Protein AF-A0A6M4P646-F1 (afdb_monomer)

Structure (mmCIF, N/CA/C/O backbone):
data_AF-A0A6M4P646-F1
#
_entry.id   AF-A0A6M4P646-F1
#
loop_
_atom_site.group_PDB
_atom_site.id
_atom_site.type_symbol
_atom_site.label_atom_id
_atom_site.label_alt_id
_atom_site.label_comp_id
_at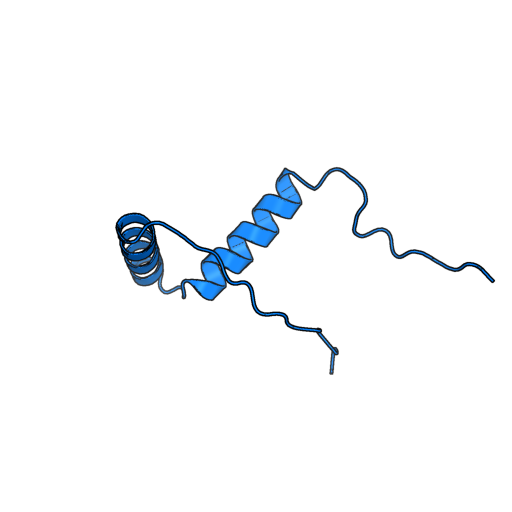om_site.label_asym_id
_atom_site.label_entity_id
_atom_site.label_seq_id
_atom_site.pdbx_PDB_ins_code
_atom_site.Cartn_x
_atom_site.Cartn_y
_atom_site.Cartn_z
_atom_site.occupancy
_atom_site.B_iso_or_equiv
_atom_site.auth_seq_id
_atom_site.auth_comp_id
_atom_site.auth_asym_id
_atom_site.auth_atom_id
_atom_site.pdbx_PDB_model_num
ATOM 1 N N . MET A 1 1 ? 17.287 -10.954 17.705 1.00 40.81 1 MET A N 1
ATOM 2 C CA . MET A 1 1 ? 16.242 -9.957 17.381 1.00 40.81 1 MET A CA 1
ATOM 3 C C . MET A 1 1 ? 16.813 -9.023 16.323 1.00 40.81 1 MET A C 1
ATOM 5 O O . MET A 1 1 ? 17.831 -8.398 16.575 1.00 40.81 1 MET A O 1
ATOM 9 N N . SER A 1 2 ? 16.284 -9.056 15.097 1.00 44.47 2 SER A N 1
ATOM 10 C CA . SER A 1 2 ? 16.881 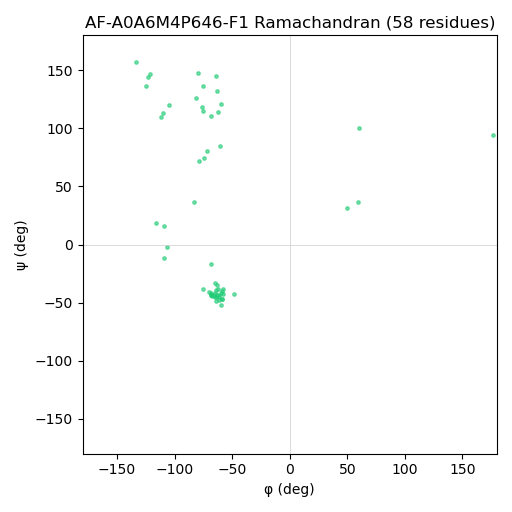-8.347 13.954 1.00 44.47 2 SER A CA 1
ATOM 11 C C . SER A 1 2 ? 16.581 -6.848 14.054 1.00 44.47 2 SER A C 1
ATOM 13 O O . SER A 1 2 ? 15.418 -6.455 14.070 1.00 44.47 2 SER A O 1
ATOM 15 N N . ASN A 1 3 ? 17.631 -6.033 14.152 1.00 52.62 3 ASN A N 1
ATOM 16 C CA . ASN A 1 3 ? 17.572 -4.581 14.300 1.00 52.62 3 ASN A CA 1
ATOM 17 C C . ASN A 1 3 ? 17.183 -3.933 12.954 1.00 52.62 3 ASN A C 1
ATOM 19 O O . ASN A 1 3 ? 18.031 -3.415 12.226 1.00 52.62 3 ASN A O 1
ATOM 23 N N . LYS A 1 4 ? 15.908 -4.034 12.562 1.00 63.75 4 LYS A N 1
ATOM 24 C CA . LYS A 1 4 ? 15.388 -3.326 11.386 1.00 63.75 4 LYS A CA 1
ATOM 25 C C . LYS A 1 4 ? 15.213 -1.857 11.758 1.00 63.75 4 LYS A C 1
ATOM 27 O O . LYS A 1 4 ? 14.425 -1.521 12.631 1.00 63.75 4 LYS A O 1
ATOM 32 N N . LYS A 1 5 ? 15.984 -0.979 11.112 1.00 75.25 5 LYS A N 1
ATOM 33 C CA . LYS A 1 5 ? 15.809 0.475 11.213 1.00 75.25 5 LYS A CA 1
ATOM 34 C C . LYS A 1 5 ? 14.540 0.861 10.451 1.00 75.25 5 LYS A C 1
ATOM 36 O O . LYS A 1 5 ? 14.616 1.255 9.288 1.00 75.25 5 LYS A O 1
ATOM 41 N N . ASP A 1 6 ? 13.383 0.685 11.080 1.00 77.38 6 ASP A N 1
ATOM 42 C CA . ASP A 1 6 ? 12.115 1.150 10.531 1.00 77.38 6 ASP A CA 1
ATOM 43 C C . ASP A 1 6 ? 12.140 2.683 10.414 1.00 77.38 6 ASP A C 1
ATOM 45 O O . ASP A 1 6 ? 12.536 3.394 11.338 1.00 77.38 6 ASP A O 1
ATOM 49 N N . LYS A 1 7 ? 11.743 3.198 9.248 1.00 79.00 7 LYS A N 1
ATOM 50 C CA . LYS A 1 7 ? 11.565 4.632 8.996 1.00 79.00 7 LYS A CA 1
ATOM 51 C C . LYS A 1 7 ? 10.130 4.894 8.560 1.00 79.00 7 LYS A C 1
ATOM 53 O O . LYS A 1 7 ? 9.520 4.068 7.882 1.00 79.00 7 LYS A O 1
ATOM 58 N N . LEU A 1 8 ? 9.608 6.056 8.943 1.00 80.50 8 LEU A N 1
ATOM 59 C CA . LEU A 1 8 ? 8.306 6.533 8.489 1.00 80.50 8 LEU A CA 1
ATOM 60 C C . LEU A 1 8 ? 8.412 7.025 7.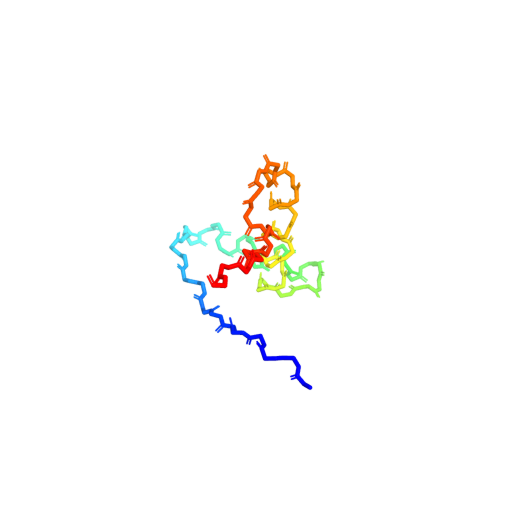042 1.00 80.50 8 LEU A C 1
ATOM 62 O O . LEU A 1 8 ? 9.367 7.713 6.680 1.00 80.50 8 LEU A O 1
ATOM 66 N N . PHE A 1 9 ? 7.424 6.663 6.228 1.00 79.12 9 PHE A N 1
ATOM 67 C CA . PHE A 1 9 ? 7.272 7.134 4.856 1.00 79.12 9 PHE A CA 1
ATOM 68 C C . PHE A 1 9 ? 6.033 8.025 4.790 1.00 79.12 9 PHE A C 1
ATOM 70 O O . PHE A 1 9 ? 4.911 7.537 4.924 1.00 79.12 9 PHE A O 1
ATOM 77 N N . THR A 1 10 ? 6.247 9.328 4.616 1.00 84.00 10 THR A N 1
ATOM 78 C CA . THR A 1 10 ? 5.174 10.320 4.483 1.00 84.00 10 THR A CA 1
ATOM 79 C C . THR A 1 10 ? 5.082 10.736 3.022 1.00 84.00 10 THR A C 1
ATOM 81 O O . THR A 1 10 ? 6.045 11.269 2.475 1.00 84.00 10 THR A O 1
ATOM 84 N N . ALA A 1 11 ? 3.930 10.515 2.395 1.00 83.38 11 ALA A N 1
ATOM 85 C CA . ALA A 1 11 ? 3.668 10.920 1.019 1.00 83.38 11 ALA A CA 1
ATOM 86 C C . ALA A 1 11 ? 2.405 11.781 0.961 1.00 83.38 11 ALA A C 1
ATOM 88 O O . ALA A 1 11 ? 1.401 11.457 1.596 1.00 83.38 11 ALA A O 1
ATOM 89 N N . LYS A 1 12 ? 2.461 12.874 0.194 1.00 88.31 12 LYS A N 1
ATOM 90 C CA . LYS A 1 12 ? 1.267 13.638 -0.174 1.00 88.31 12 LYS A CA 1
ATOM 91 C C . LYS A 1 12 ? 0.603 12.937 -1.351 1.00 88.31 12 LYS A C 1
ATOM 93 O O . LYS A 1 12 ? 1.255 12.685 -2.360 1.00 88.31 12 LYS A O 1
ATOM 98 N N . VAL A 1 13 ? -0.674 12.630 -1.200 1.00 87.12 13 VAL A N 1
ATOM 99 C CA . VAL A 1 13 ? -1.514 12.013 -2.225 1.00 87.12 13 VAL A CA 1
ATOM 100 C C . VAL A 1 13 ? -2.833 12.765 -2.280 1.00 87.12 13 VAL A C 1
ATOM 102 O O . VAL A 1 13 ? -3.209 13.418 -1.305 1.00 87.12 13 VAL A O 1
ATOM 105 N N . GLU A 1 14 ? -3.522 12.680 -3.411 1.00 93.56 14 GLU A N 1
ATOM 106 C CA . GLU A 1 14 ? -4.865 13.237 -3.523 1.00 93.56 14 GLU A CA 1
ATOM 107 C C . GLU A 1 14 ? -5.843 12.518 -2.589 1.00 93.56 14 GLU A C 1
ATOM 109 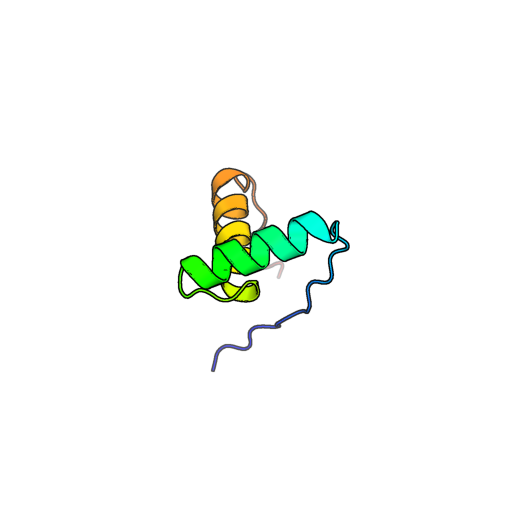O O . GLU A 1 14 ? -5.750 11.305 -2.379 1.00 93.56 14 GLU A O 1
ATOM 114 N N . GLU A 1 15 ? -6.794 13.274 -2.044 1.00 90.75 15 GLU A N 1
ATOM 115 C CA . GLU A 1 15 ? -7.771 12.785 -1.067 1.00 90.75 15 GLU A CA 1
ATOM 116 C C . GLU A 1 15 ? -8.617 11.640 -1.635 1.00 90.75 15 GLU A C 1
ATOM 118 O O . GLU A 1 15 ? -8.619 10.541 -1.079 1.00 90.75 15 GLU A O 1
ATOM 123 N N . ASN A 1 16 ? -9.209 11.852 -2.814 1.00 93.19 16 ASN A N 1
ATOM 124 C CA . ASN A 1 16 ? -10.027 10.848 -3.497 1.00 93.19 16 ASN A CA 1
ATOM 125 C C . ASN A 1 16 ? -9.258 9.545 -3.767 1.00 93.19 16 ASN A C 1
ATOM 127 O O . ASN A 1 16 ? -9.800 8.446 -3.643 1.00 93.19 16 ASN A O 1
ATOM 131 N N . LEU A 1 17 ? -7.971 9.653 -4.114 1.00 90.25 17 LEU A N 1
ATOM 132 C CA . LEU A 1 17 ? -7.120 8.489 -4.349 1.00 90.25 17 LEU A CA 1
ATOM 133 C C . LEU A 1 17 ? -6.867 7.721 -3.046 1.00 90.25 17 LEU A C 1
ATOM 135 O O . LEU A 1 17 ? -6.897 6.491 -3.037 1.00 90.25 17 LEU A O 1
ATOM 139 N N . LEU A 1 18 ? -6.626 8.435 -1.944 1.00 88.88 18 LEU A N 1
ATOM 140 C CA . LEU A 1 18 ? -6.408 7.827 -0.636 1.00 88.88 18 LEU A CA 1
ATOM 141 C C . LEU A 1 18 ? -7.663 7.112 -0.128 1.00 88.88 18 LEU A C 1
ATOM 143 O O . LEU A 1 18 ? -7.553 6.017 0.424 1.00 88.88 18 LEU A O 1
ATOM 147 N N . GLU A 1 19 ? -8.839 7.709 -0.305 1.00 92.19 19 GLU A N 1
ATOM 148 C CA . GLU A 1 19 ? -10.113 7.093 0.069 1.00 92.19 19 GLU A CA 1
ATOM 149 C C . GLU A 1 19 ? -10.394 5.836 -0.750 1.00 92.19 19 GLU A C 1
ATOM 151 O O . GLU A 1 19 ? -10.640 4.772 -0.173 1.00 92.19 19 GLU A O 1
ATOM 156 N N . ALA A 1 20 ? -10.251 5.914 -2.076 1.00 93.00 20 ALA A N 1
ATOM 157 C CA . ALA A 1 20 ? -10.396 4.758 -2.954 1.00 93.00 20 ALA A CA 1
ATOM 158 C C . ALA A 1 20 ? -9.408 3.637 -2.584 1.00 93.00 20 ALA A C 1
ATOM 160 O O . ALA A 1 20 ? -9.783 2.465 -2.510 1.00 93.00 20 ALA A O 1
ATOM 161 N N . PHE A 1 21 ? -8.155 3.992 -2.283 1.00 89.94 21 PHE A N 1
ATOM 162 C CA . PHE A 1 21 ? -7.137 3.036 -1.859 1.00 89.94 21 PHE A CA 1
ATOM 163 C C . PHE A 1 21 ? -7.486 2.366 -0.526 1.00 89.94 21 PHE A C 1
ATOM 165 O O . PHE A 1 21 ? -7.376 1.146 -0.404 1.00 89.94 21 PHE A O 1
ATOM 172 N N . LYS A 1 22 ? -7.941 3.136 0.471 1.00 90.69 22 LYS A N 1
ATOM 173 C CA . LYS A 1 22 ? -8.381 2.593 1.765 1.00 90.69 22 LYS A CA 1
ATOM 174 C C . LYS A 1 22 ? -9.560 1.640 1.595 1.00 90.69 22 LYS A C 1
ATOM 176 O O . LYS A 1 22 ? -9.515 0.547 2.148 1.00 90.69 22 LYS A O 1
ATOM 181 N N . HIS A 1 23 ? -10.555 2.010 0.790 1.00 92.50 23 HIS A N 1
ATOM 182 C CA . HIS A 1 23 ? -11.710 1.159 0.510 1.00 92.50 23 HIS A CA 1
ATOM 183 C C . HIS A 1 23 ? -11.301 -0.154 -0.178 1.00 92.50 23 HIS A C 1
ATOM 185 O O . HIS A 1 23 ? -11.727 -1.237 0.219 1.00 92.50 23 HIS A O 1
ATOM 191 N N . ALA A 1 24 ? -10.400 -0.086 -1.163 1.00 91.69 24 ALA A N 1
ATOM 192 C CA . ALA A 1 24 ? -9.869 -1.272 -1.832 1.00 91.69 24 ALA A CA 1
ATOM 193 C C . ALA A 1 24 ? -9.071 -2.186 -0.886 1.00 91.69 24 ALA A C 1
ATOM 195 O O . ALA A 1 24 ? -9.112 -3.407 -1.035 1.00 91.69 24 ALA A O 1
ATOM 196 N N . CYS A 1 25 ? -8.354 -1.604 0.080 1.00 91.06 25 CYS A N 1
ATOM 197 C CA . CYS A 1 25 ? -7.633 -2.341 1.116 1.00 91.06 25 CYS A CA 1
ATOM 198 C C . CYS A 1 25 ? -8.598 -3.041 2.086 1.00 91.06 25 CYS A C 1
ATOM 200 O O . CYS A 1 25 ? -8.412 -4.222 2.377 1.00 91.06 25 CYS A O 1
ATOM 202 N N . SER A 1 26 ? -9.661 -2.352 2.517 1.00 89.56 26 SER A N 1
ATOM 203 C CA . SER A 1 26 ? -10.721 -2.927 3.357 1.00 89.56 26 SER A CA 1
ATOM 204 C C . SER A 1 26 ? -11.407 -4.121 2.696 1.00 89.56 26 SER A C 1
ATOM 206 O O . SER A 1 26 ? -11.627 -5.127 3.358 1.00 89.56 26 SER A O 1
ATOM 208 N N . ASN A 1 27 ? -11.665 -4.060 1.388 1.00 90.19 27 ASN A N 1
ATOM 209 C CA . ASN A 1 27 ? -12.259 -5.176 0.642 1.00 90.19 27 ASN A CA 1
ATOM 210 C C . ASN A 1 27 ? -11.340 -6.403 0.506 1.00 90.19 27 ASN A C 1
ATOM 212 O O . ASN A 1 27 ? -11.808 -7.473 0.132 1.00 90.19 27 ASN A O 1
ATOM 216 N N . GLN A 1 28 ? -10.039 -6.244 0.750 1.00 85.94 28 GLN A N 1
ATOM 217 C CA . GLN A 1 28 ? -9.026 -7.300 0.644 1.00 85.94 28 GLN A CA 1
ATOM 218 C C . GLN A 1 28 ? -8.494 -7.729 2.022 1.00 85.94 28 GLN A C 1
ATOM 220 O O . GLN A 1 28 ? -7.409 -8.310 2.098 1.00 85.94 28 GLN A O 1
ATOM 225 N N . ASP A 1 29 ? -9.195 -7.376 3.108 1.00 87.94 29 ASP A N 1
ATOM 226 C CA . ASP A 1 29 ? -8.800 -7.660 4.498 1.00 87.94 29 ASP A CA 1
ATOM 227 C C . ASP A 1 29 ? -7.342 -7.264 4.814 1.00 87.94 29 ASP A C 1
ATOM 229 O O . ASP A 1 29 ? -6.644 -7.883 5.620 1.00 87.94 29 ASP A O 1
ATOM 233 N N . THR A 1 30 ? -6.845 -6.216 4.153 1.00 88.38 30 THR A N 1
ATOM 234 C CA . THR A 1 30 ? -5.452 -5.776 4.245 1.00 88.38 30 THR A CA 1
ATOM 235 C C . THR A 1 30 ? -5.401 -4.322 4.693 1.00 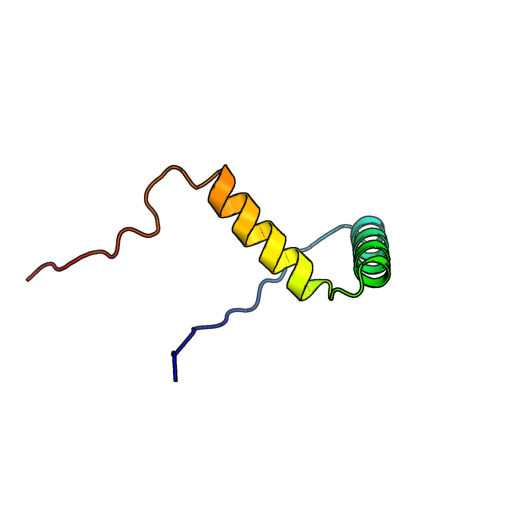88.38 30 THR A C 1
ATOM 237 O O . THR A 1 30 ? -6.225 -3.499 4.310 1.00 88.38 30 THR A O 1
ATOM 240 N N . THR A 1 31 ? -4.407 -3.952 5.500 1.00 89.12 31 THR A N 1
ATOM 241 C CA . THR A 1 31 ? -4.217 -2.541 5.874 1.00 89.12 31 THR A CA 1
ATOM 242 C C . THR A 1 31 ? -3.513 -1.764 4.760 1.00 89.12 31 THR A C 1
ATOM 244 O O . THR A 1 31 ? -2.609 -2.284 4.102 1.00 89.12 31 THR A O 1
ATOM 247 N N . ALA A 1 32 ? -3.839 -0.477 4.607 1.00 85.81 32 ALA A N 1
ATOM 248 C CA . ALA A 1 32 ? -3.171 0.421 3.657 1.00 85.81 32 ALA A CA 1
ATOM 249 C C . ALA A 1 32 ? -1.632 0.346 3.759 1.00 85.81 32 ALA A C 1
ATOM 251 O O . ALA A 1 32 ? -0.931 0.235 2.755 1.00 85.81 32 ALA A O 1
ATOM 252 N N . SER A 1 33 ? -1.098 0.304 4.982 1.00 84.75 33 SER A N 1
ATOM 253 C CA . SER A 1 33 ? 0.340 0.172 5.244 1.00 84.75 33 SER A CA 1
ATOM 254 C C . SER A 1 33 ? 0.930 -1.152 4.746 1.00 84.75 33 SER A C 1
ATOM 256 O O . SER A 1 33 ? 2.053 -1.177 4.240 1.00 84.75 33 SER A O 1
ATOM 2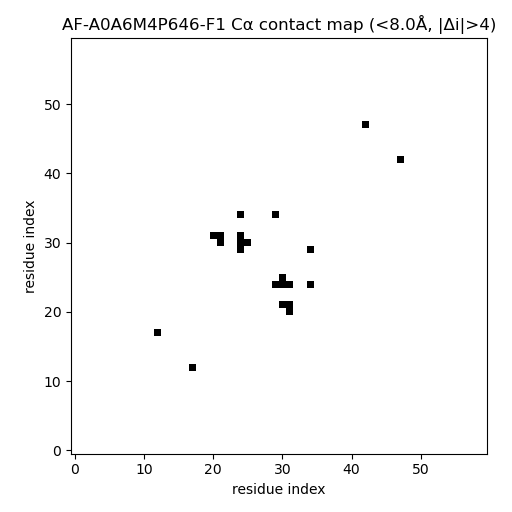58 N N . GLN A 1 34 ? 0.208 -2.268 4.884 1.00 87.38 34 GLN A N 1
ATOM 259 C CA . GLN A 1 34 ? 0.649 -3.566 4.361 1.00 87.38 34 GLN A CA 1
ATOM 260 C C . GLN A 1 34 ? 0.632 -3.583 2.832 1.00 87.38 34 GLN A C 1
ATOM 262 O O . GLN A 1 34 ? 1.613 -4.032 2.234 1.00 87.38 34 GLN A O 1
ATOM 267 N N . ALA A 1 35 ? -0.428 -3.047 2.221 1.00 89.50 35 ALA A N 1
ATOM 268 C CA . ALA A 1 35 ? -0.571 -2.944 0.774 1.00 89.50 35 ALA A CA 1
ATOM 269 C C . ALA A 1 35 ? 0.543 -2.083 0.158 1.00 89.50 35 ALA A C 1
ATOM 271 O O . ALA A 1 35 ? 1.231 -2.540 -0.752 1.00 89.50 35 ALA A O 1
ATOM 272 N N . VAL A 1 36 ? 0.825 -0.903 0.725 1.00 88.69 36 VAL A N 1
ATOM 273 C CA . VAL A 1 36 ? 1.937 -0.041 0.284 1.00 88.69 36 VAL A CA 1
ATOM 274 C C . VAL A 1 36 ? 3.272 -0.776 0.385 1.00 88.69 36 VAL A C 1
ATOM 276 O O . VAL A 1 36 ? 4.041 -0.792 -0.570 1.00 88.69 36 VAL A O 1
ATOM 279 N N . ARG A 1 37 ? 3.551 -1.459 1.503 1.00 87.62 37 ARG A N 1
ATOM 280 C CA . ARG A 1 37 ? 4.795 -2.234 1.656 1.00 87.62 37 ARG A CA 1
ATOM 281 C C . ARG A 1 37 ? 4.902 -3.373 0.639 1.00 87.62 37 ARG A C 1
ATOM 283 O O . ARG A 1 37 ? 6.002 -3.662 0.174 1.00 87.62 37 ARG A O 1
ATOM 290 N N . ALA A 1 38 ? 3.798 -4.052 0.328 1.00 88.00 38 ALA A N 1
ATOM 291 C CA . ALA A 1 38 ? 3.768 -5.095 -0.693 1.00 88.00 38 ALA A CA 1
ATOM 292 C C . ALA A 1 38 ? 4.054 -4.512 -2.079 1.00 88.00 38 ALA A C 1
ATOM 294 O O . ALA A 1 38 ? 4.923 -5.028 -2.780 1.00 88.00 38 ALA A O 1
ATOM 295 N N . PHE A 1 39 ? 3.416 -3.388 -2.405 1.00 88.12 39 PHE A N 1
ATOM 296 C CA . PHE A 1 39 ? 3.612 -2.680 -3.661 1.00 88.12 39 PHE A CA 1
ATOM 297 C C . PHE A 1 39 ? 5.045 -2.162 -3.808 1.00 88.12 39 PHE A C 1
ATOM 299 O O . PHE A 1 39 ? 5.661 -2.368 -4.843 1.00 88.12 39 PHE A O 1
ATOM 306 N N . MET A 1 40 ? 5.635 -1.586 -2.755 1.00 85.62 40 MET A N 1
ATOM 307 C CA . MET A 1 40 ? 7.038 -1.151 -2.756 1.00 85.62 40 MET A CA 1
ATOM 308 C C . MET A 1 40 ? 8.002 -2.312 -3.024 1.00 85.62 40 MET A C 1
ATOM 310 O O . MET A 1 40 ? 8.956 -2.154 -3.781 1.00 85.62 40 MET A O 1
ATOM 314 N N . ARG A 1 41 ? 7.763 -3.488 -2.423 1.00 87.19 41 ARG A N 1
ATOM 315 C CA .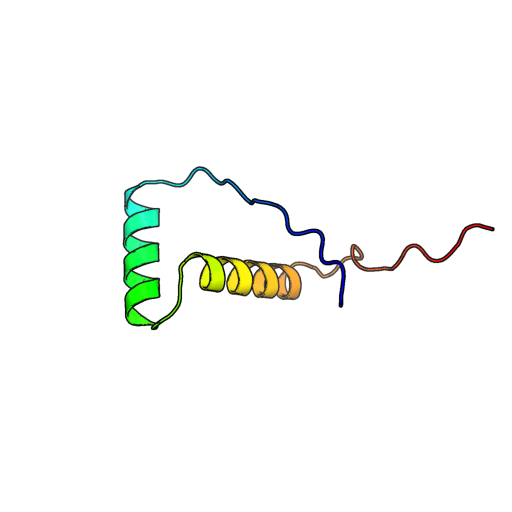 ARG A 1 41 ? 8.583 -4.685 -2.676 1.00 87.19 41 ARG A CA 1
ATOM 316 C C . ARG A 1 41 ? 8.437 -5.176 -4.110 1.00 87.19 41 ARG A C 1
ATOM 318 O O . ARG A 1 41 ? 9.432 -5.556 -4.712 1.00 87.19 41 ARG A O 1
ATOM 325 N N . ASP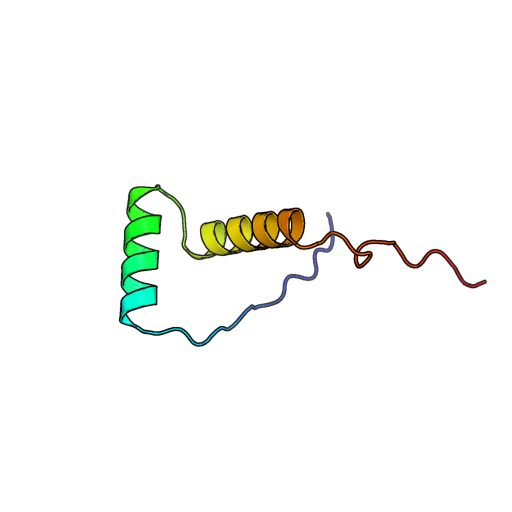 A 1 42 ? 7.217 -5.205 -4.628 1.00 88.19 42 ASP A N 1
ATOM 326 C CA . ASP A 1 42 ? 6.938 -5.654 -5.990 1.00 88.19 42 ASP A CA 1
ATOM 327 C C . ASP A 1 42 ? 7.521 -4.687 -7.030 1.00 88.19 42 ASP A C 1
ATOM 329 O O . ASP A 1 42 ? 8.225 -5.108 -7.944 1.00 88.19 42 ASP A O 1
ATOM 333 N N . TYR A 1 43 ? 7.350 -3.384 -6.810 1.00 85.19 43 TYR A N 1
ATOM 334 C CA . TYR A 1 43 ? 7.937 -2.323 -7.620 1.00 85.19 43 TYR A CA 1
ATOM 335 C C . TYR A 1 43 ? 9.467 -2.407 -7.633 1.00 85.19 43 TYR A C 1
ATOM 337 O O . TYR A 1 43 ? 10.080 -2.396 -8.698 1.00 85.19 43 TYR A O 1
ATOM 345 N N . ALA A 1 44 ? 10.094 -2.583 -6.464 1.00 84.25 44 ALA A N 1
ATOM 346 C CA . ALA A 1 44 ? 11.538 -2.777 -6.365 1.00 84.25 44 ALA A CA 1
ATOM 347 C C . ALA A 1 44 ? 12.008 -4.078 -7.034 1.00 84.25 44 ALA A C 1
ATOM 349 O O . ALA A 1 44 ? 13.089 -4.105 -7.601 1.00 84.25 44 ALA A O 1
ATOM 350 N N . LYS A 1 45 ? 11.218 -5.157 -7.020 1.00 83.88 45 LYS A N 1
ATOM 351 C CA . LYS A 1 45 ? 11.562 -6.389 -7.750 1.00 83.88 45 LYS A CA 1
ATOM 352 C C . LYS A 1 45 ? 11.471 -6.211 -9.264 1.00 83.88 45 LYS A C 1
ATOM 354 O O . LYS A 1 45 ? 12.317 -6.731 -9.980 1.00 83.88 45 LYS A O 1
ATOM 359 N N . LYS A 1 46 ? 10.446 -5.502 -9.741 1.00 82.38 46 LYS A N 1
ATOM 360 C CA . LYS A 1 46 ? 10.174 -5.300 -11.172 1.00 82.38 46 LYS A CA 1
ATOM 361 C C . LYS A 1 46 ? 11.114 -4.288 -11.820 1.00 82.38 46 LYS A C 1
ATOM 363 O O . LYS A 1 46 ? 11.525 -4.490 -12.955 1.00 82.38 46 LYS A O 1
ATOM 368 N N . HIS A 1 47 ? 11.455 -3.221 -11.102 1.00 80.75 47 HIS A N 1
ATOM 369 C CA . HIS A 1 47 ? 12.269 -2.118 -11.621 1.00 80.75 47 HIS A CA 1
ATOM 370 C C . HIS A 1 47 ? 13.679 -2.066 -11.026 1.00 80.75 47 HIS A C 1
ATOM 372 O O . HIS A 1 47 ? 14.531 -1.346 -11.532 1.00 80.75 47 HIS A O 1
ATOM 378 N N . GLY A 1 48 ? 13.959 -2.834 -9.973 1.00 65.50 48 GLY A N 1
ATOM 379 C CA . GLY A 1 48 ? 15.263 -2.870 -9.308 1.00 65.50 48 GLY A CA 1
ATOM 380 C C . GLY A 1 48 ? 16.275 -3.793 -9.975 1.00 65.50 48 GLY A C 1
ATOM 381 O O . GLY A 1 48 ? 17.077 -4.415 -9.279 1.00 65.50 48 GLY A O 1
ATOM 382 N N . GLN A 1 49 ? 16.281 -3.877 -11.307 1.00 59.78 49 GLN A N 1
ATOM 383 C CA . GLN A 1 49 ? 17.439 -4.407 -12.022 1.00 59.78 49 GLN A CA 1
ATOM 384 C C . GLN A 1 49 ? 18.521 -3.313 -12.089 1.00 59.78 49 GLN A C 1
ATOM 386 O O . GLN A 1 49 ? 18.720 -2.709 -13.132 1.00 59.78 49 GLN A O 1
ATOM 391 N N . ALA A 1 50 ? 19.154 -3.025 -10.944 1.00 51.22 50 ALA A N 1
ATOM 392 C CA . ALA A 1 50 ? 20.497 -2.445 -10.799 1.00 51.22 50 ALA A CA 1
ATOM 393 C C . ALA A 1 50 ? 20.804 -2.198 -9.302 1.00 51.22 50 ALA A C 1
ATOM 395 O O . ALA A 1 50 ? 20.450 -1.177 -8.725 1.00 51.22 50 ALA A O 1
ATOM 396 N N . ASP A 1 51 ? 21.456 -3.166 -8.662 1.00 53.88 51 ASP A N 1
ATOM 397 C CA . ASP A 1 51 ? 22.642 -2.894 -7.834 1.00 53.88 51 ASP A CA 1
ATOM 398 C C . ASP A 1 51 ? 22.557 -1.936 -6.614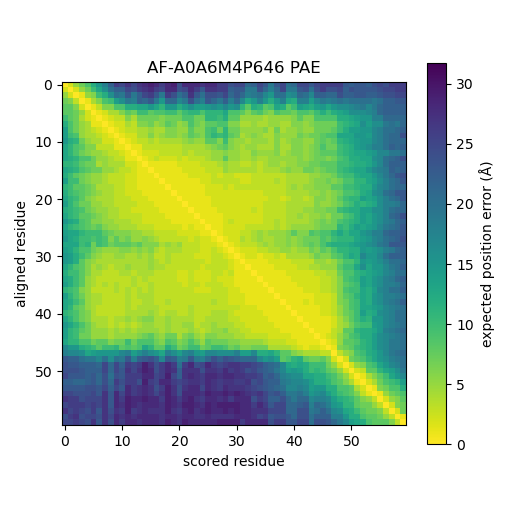 1.00 53.88 51 ASP A C 1
ATOM 400 O O . ASP A 1 51 ? 23.513 -1.230 -6.315 1.00 53.88 51 ASP A O 1
ATOM 404 N N . LEU A 1 52 ? 21.453 -1.907 -5.852 1.00 54.34 52 LEU A N 1
ATOM 405 C CA . LEU A 1 52 ? 21.405 -1.180 -4.556 1.00 54.34 52 LEU A CA 1
ATOM 406 C C . LEU A 1 52 ? 21.409 -2.071 -3.304 1.00 54.34 52 LEU A C 1
ATOM 408 O O . LEU A 1 52 ? 21.427 -1.570 -2.181 1.00 54.34 52 LEU A O 1
ATOM 412 N N . PHE A 1 53 ? 21.408 -3.392 -3.486 1.00 57.69 53 PHE A N 1
ATOM 413 C CA . PHE A 1 53 ? 21.569 -4.367 -2.403 1.00 57.69 53 PHE A CA 1
ATOM 414 C C . PHE A 1 53 ? 22.844 -5.202 -2.549 1.00 57.69 53 PHE A C 1
ATOM 416 O O . PHE A 1 53 ? 22.948 -6.249 -1.911 1.00 57.69 53 PHE A O 1
ATOM 423 N N . ALA A 1 54 ? 23.824 -4.766 -3.348 1.00 49.75 54 ALA A N 1
ATOM 424 C CA . ALA A 1 54 ? 25.179 -5.254 -3.150 1.00 49.75 54 ALA A CA 1
ATOM 425 C C . ALA A 1 54 ? 25.610 -4.798 -1.745 1.00 49.75 54 ALA A C 1
ATOM 427 O O . ALA A 1 54 ? 25.683 -3.591 -1.498 1.00 49.75 54 ALA A O 1
ATOM 428 N N . PRO A 1 55 ? 25.833 -5.708 -0.777 1.00 48.06 55 PRO A N 1
ATOM 429 C CA . PRO A 1 55 ? 26.500 -5.307 0.445 1.00 48.06 55 PRO A CA 1
ATOM 430 C C . PRO A 1 55 ? 27.863 -4.779 0.010 1.00 48.06 55 PRO A C 1
ATOM 432 O O . PRO A 1 55 ? 28.616 -5.511 -0.635 1.00 48.06 55 PRO A O 1
ATOM 435 N N . GLU A 1 56 ? 28.159 -3.518 0.319 1.00 48.66 56 GLU A N 1
ATOM 436 C CA . GLU A 1 56 ? 29.493 -2.948 0.176 1.00 48.66 56 GLU A CA 1
ATOM 437 C C . GLU A 1 56 ? 30.426 -3.771 1.080 1.00 48.66 56 GLU A C 1
ATOM 439 O O . GLU A 1 56 ? 30.603 -3.512 2.271 1.00 48.66 56 GLU A O 1
ATOM 444 N N . LYS A 1 57 ? 30.925 -4.889 0.544 1.00 51.84 57 LYS A N 1
ATOM 445 C CA . LYS A 1 57 ? 31.929 -5.708 1.196 1.00 51.84 57 LYS A CA 1
ATOM 446 C C . LYS A 1 57 ? 33.202 -4.880 1.192 1.00 51.84 57 LYS A C 1
ATOM 448 O O . LYS A 1 57 ? 33.824 -4.709 0.152 1.00 51.84 57 LYS A O 1
ATOM 453 N N . SER A 1 58 ? 33.582 -4.454 2.390 1.00 50.75 58 SER A N 1
ATOM 454 C CA . SER A 1 58 ? 34.966 -4.462 2.853 1.00 50.75 58 SER A CA 1
ATOM 455 C C . SER A 1 58 ? 35.945 -3.631 2.015 1.00 50.75 58 SER A C 1
ATOM 457 O O . SER A 1 58 ? 36.534 -4.129 1.058 1.00 50.75 58 SER A O 1
ATOM 459 N N . LYS A 1 59 ? 36.273 -2.423 2.483 1.00 43.62 59 LYS A N 1
ATOM 460 C CA . LYS A 1 59 ? 37.640 -1.917 2.320 1.00 43.62 59 LYS A CA 1
ATOM 461 C C . LYS A 1 59 ? 38.342 -1.877 3.674 1.00 43.62 59 LYS A C 1
ATOM 463 O O . LYS A 1 59 ? 37.913 -1.204 4.605 1.00 43.62 59 LYS A O 1
ATOM 468 N N . LYS A 1 60 ? 39.333 -2.760 3.718 1.00 45.50 60 LYS A N 1
ATOM 469 C CA . LYS A 1 60 ? 40.379 -2.995 4.705 1.00 45.50 60 LYS A CA 1
ATOM 470 C C . LYS A 1 60 ? 41.349 -1.820 4.747 1.00 45.50 60 LYS A C 1
ATOM 472 O O . LYS A 1 60 ? 41.519 -1.194 3.676 1.00 45.50 60 LYS A O 1
#

Nearest PDB structures (foldseek):
  6sbx-assembly1_C  TM=6.256E-01  e=8.279E-01  Myxococcus xanthus
  5x3t-assembly1_G  TM=6.372E-01  e=2.403E+00  Mycobacterium tuberculosis H37Rv

Foldseek 3Di:
DDPPPDDDDDDDDDPVVVVVLQVVCVVVVHGSVRVVVVVVVVCCVVVVPDDPPPPPPDDD

Solvent-accessible surface area (backbone atoms only — not comparable to full-atom values): 4084 Å² total; per-residue (Å²): 134,86,87,72,85,83,75,90,84,87,78,94,73,59,67,71,58,52,51,54,49,45,51,56,21,58,77,63,82,39,53,58,71,56,52,52,54,50,49,53,53,51,50,47,66,75,67,50,86,67,83,82,79,66,75,86,75,78,87,129

Secondary structure (DSSP, 8-state):
--------------HHHHHHHHHHHHTTT--HHHHHHHHHHHHHHHH--S-S-S------

pLDDT: mean 77.04, std 16.61, range [40.81, 93.56]

Radius of gyration: 16.15 Å; Cα contacts (8 Å, |Δi|>4): 11; chains: 1; bounding box: 53×24×29 Å

Mean predicted aligned error: 10.43 Å

Sequence (60 aa):
MSNKKDKLFTAKVEENLLEAFKHACSNQDTTASQAVRAFMRDYAKKHGQADLFAPEKSKK